Protein AF-A0A662ICC3-F1 (afdb_monomer)

Radius of gyration: 19.46 Å; Cα contacts (8 Å, |Δi|>4): 234; chains: 1; bounding box: 47×42×54 Å

Foldseek 3Di:
DDDDDDDDDDPDDDDDWQDKDKDKDKFFLAFDFFFQFDDDQPDDGTGPDDPDTWMWMKMWIDTPNAIAMEIETQHQFQDPVLLVLLLVCCCVPVVHHSVRYHYTYPRDRGGHDLVDDDHDPPDPSSVVSNVCNSVRND

pLDDT: mean 82.09, std 19.05, range [34.91, 98.38]

Sequence (138 aa):
MEKGNYEGSAFTGREAVAGLRAGVGVRVITPPVSVPLGGYAARVEPARGVHDDLHARAVVLEAGGERAALVSLELLYATRELVEEVRRVCEEEAGIPQDSVMVAAVHTHSGPSLVGFHSTPRHGYLEEYLRLLPGLVA

Nearest PDB structures (foldseek):
  4wgk-assembly2_B  TM=8.102E-01  e=1.968E-07  Homo sapiens
  4wgk-assembly1_A  TM=8.357E-01  e=6.558E-07  Homo sapiens
  2zxc-assembly1_A  TM=8.173E-01  e=6.156E-07  Pseudomonas aeruginosa
  2zws-assembly1_A  TM=7.670E-01  e=2.536E-07  Pseudomonas aeruginosa
  5j42-assembly1_A  TM=3.035E-01  e=1.654E-02  Mus musculus

Secondary structure (DSSP, 8-state):
--------------SS--PPEEEEEEEE-PPPTTPPBPS-TT--SPP---SS--EEEEEEEEETTEEEEEEEESSS---HHHHHHHHHHHHHHH---GGGEEEEE---TTSBPSS--TT----HHHHHHHHHHHHHH-

Structure (mmCIF, N/CA/C/O backbone):
data_AF-A0A662ICC3-F1
#
_entry.id   AF-A0A662ICC3-F1
#
loop_
_atom_site.group_PDB
_atom_site.id
_atom_site.type_symbol
_atom_site.label_atom_id
_atom_site.label_alt_id
_atom_site.label_comp_id
_atom_site.label_asym_id
_atom_site.label_entity_id
_atom_site.label_seq_id
_atom_site.pdbx_PDB_ins_code
_atom_site.Cartn_x
_atom_site.Cartn_y
_atom_site.Cartn_z
_atom_site.occupancy
_atom_site.B_iso_or_equiv
_atom_site.auth_seq_id
_atom_site.auth_comp_id
_atom_site.auth_asym_id
_atom_site.auth_atom_id
_atom_site.pdbx_PDB_model_num
ATOM 1 N N . MET A 1 1 ? 9.587 -32.164 31.908 1.00 46.00 1 MET A N 1
ATOM 2 C CA . MET A 1 1 ? 9.192 -31.355 30.737 1.00 46.00 1 MET A CA 1
ATOM 3 C C . MET A 1 1 ? 7.680 -31.249 30.764 1.00 46.00 1 MET A C 1
ATOM 5 O O . MET A 1 1 ? 6.999 -32.208 30.420 1.00 46.00 1 MET A O 1
ATOM 9 N N . GLU A 1 2 ? 7.178 -30.153 31.328 1.00 35.56 2 GLU A N 1
ATOM 10 C CA . GLU A 1 2 ? 5.746 -29.870 31.468 1.00 35.56 2 GLU A CA 1
ATOM 11 C C . GLU A 1 2 ? 5.109 -29.568 30.111 1.00 35.56 2 GLU A C 1
ATOM 13 O O . GLU A 1 2 ? 5.676 -28.857 29.284 1.00 35.56 2 GLU A O 1
ATOM 18 N N . LYS A 1 3 ? 3.918 -30.130 29.896 1.00 37.12 3 LYS A N 1
ATOM 19 C CA . LYS A 1 3 ? 3.043 -29.806 28.771 1.00 37.12 3 LYS A CA 1
ATOM 20 C C . LYS A 1 3 ? 2.252 -28.557 29.161 1.00 37.12 3 LYS A C 1
ATOM 22 O O . LYS A 1 3 ? 1.429 -28.628 30.067 1.00 37.12 3 LYS A O 1
ATOM 27 N N . GLY A 1 4 ? 2.533 -27.427 28.517 1.00 35.84 4 GLY A N 1
ATOM 28 C CA . GLY A 1 4 ? 1.785 -26.187 28.719 1.00 35.84 4 GLY A CA 1
ATOM 29 C C . GLY A 1 4 ? 0.358 -26.320 28.187 1.00 35.84 4 GLY A C 1
ATOM 30 O O . GLY A 1 4 ? 0.158 -26.640 27.015 1.00 35.84 4 GLY A O 1
ATOM 31 N N . ASN A 1 5 ? -0.621 -26.096 29.060 1.00 34.91 5 ASN A N 1
ATOM 32 C CA . ASN A 1 5 ? -2.034 -26.022 28.710 1.00 34.91 5 ASN A CA 1
ATOM 33 C C . ASN A 1 5 ? -2.300 -24.728 27.927 1.00 34.91 5 ASN A C 1
ATOM 35 O O . ASN A 1 5 ? -2.028 -23.637 28.422 1.00 34.91 5 ASN A O 1
ATOM 39 N N . TYR A 1 6 ? -2.852 -24.848 26.719 1.00 42.66 6 TYR A N 1
ATOM 40 C CA . TYR A 1 6 ? -3.505 -23.733 26.035 1.00 42.66 6 TYR A CA 1
ATOM 41 C C . TYR A 1 6 ? -4.911 -23.584 26.621 1.00 42.66 6 TYR A C 1
ATOM 43 O O . TYR A 1 6 ? -5.816 -24.342 26.271 1.00 42.66 6 TYR A O 1
ATOM 51 N N . GLU A 1 7 ? -5.097 -22.627 27.527 1.00 40.44 7 GLU A N 1
ATOM 52 C CA . GLU A 1 7 ? -6.433 -22.212 27.945 1.00 40.44 7 GLU A CA 1
ATOM 53 C C . GLU A 1 7 ? -7.030 -21.304 26.865 1.00 40.44 7 GLU A C 1
ATOM 55 O O . GLU A 1 7 ? -6.622 -20.159 26.672 1.00 40.44 7 GLU A O 1
ATOM 60 N N . GLY A 1 8 ? -7.985 -21.851 26.112 1.00 40.34 8 GLY A N 1
ATOM 61 C CA . GLY A 1 8 ? -8.830 -21.074 25.219 1.00 40.34 8 GLY A CA 1
ATOM 62 C C . GLY A 1 8 ? -9.728 -20.156 26.041 1.00 40.34 8 GLY A C 1
ATOM 63 O O . GLY A 1 8 ? -10.623 -20.625 26.740 1.00 40.34 8 GLY A O 1
ATOM 64 N N . SER A 1 9 ? -9.493 -18.848 25.948 1.00 46.06 9 SER A N 1
ATOM 65 C CA . SER A 1 9 ? -10.407 -17.843 26.485 1.00 46.06 9 SER A CA 1
ATOM 66 C C . SER A 1 9 ? -11.729 -17.914 25.719 1.00 46.06 9 SER A C 1
ATOM 68 O O . SER A 1 9 ? -11.791 -17.644 24.517 1.00 46.06 9 SER A O 1
ATOM 70 N N . ALA A 1 10 ? -12.780 -18.343 26.413 1.00 43.00 10 ALA A N 1
ATOM 71 C CA . ALA A 1 10 ? -14.138 -18.374 25.902 1.00 43.00 10 ALA A CA 1
ATOM 72 C C . ALA A 1 10 ? -14.640 -16.940 25.668 1.00 43.00 10 ALA A C 1
ATOM 74 O O . ALA A 1 10 ? -14.695 -16.134 26.597 1.00 43.00 10 ALA A O 1
ATOM 75 N N . PHE A 1 11 ? -15.059 -16.635 24.438 1.00 41.69 11 PHE A N 1
ATOM 76 C CA . PHE A 1 11 ? -15.813 -15.419 24.140 1.00 41.69 11 PHE A CA 1
ATOM 77 C C . PHE A 1 11 ? -17.205 -15.540 24.771 1.00 41.69 11 PHE A C 1
ATOM 79 O O . PHE A 1 11 ? -18.106 -16.178 24.228 1.00 41.69 11 PHE A O 1
ATOM 86 N N . THR A 1 12 ? -17.377 -14.954 25.954 1.00 46.56 12 THR A N 1
ATOM 87 C CA . THR A 1 12 ? -18.689 -14.743 26.564 1.00 46.56 12 THR A CA 1
ATOM 88 C C . THR A 1 12 ? -19.415 -13.651 25.780 1.00 46.56 12 THR A C 1
ATOM 90 O O . THR A 1 12 ? -18.924 -12.532 25.636 1.00 46.56 12 THR A O 1
ATOM 93 N N . GLY A 1 13 ? -20.568 -14.004 25.205 1.00 48.72 13 GLY A N 1
ATOM 94 C CA . GLY A 1 13 ? -21.375 -13.094 24.396 1.00 48.72 13 GLY A CA 1
ATOM 95 C C . GLY A 1 13 ? -21.713 -11.809 25.153 1.00 48.72 13 GLY A C 1
ATOM 96 O O . GLY A 1 13 ? -22.120 -11.856 26.315 1.00 48.72 13 GLY A O 1
ATOM 97 N N . ARG A 1 14 ? -21.546 -10.666 24.484 1.00 51.88 14 ARG A N 1
ATOM 98 C CA . ARG A 1 14 ? -21.965 -9.355 24.986 1.00 51.88 14 ARG A CA 1
ATOM 99 C C . ARG A 1 14 ? -23.010 -8.716 24.082 1.00 51.88 14 ARG A C 1
ATOM 101 O O . ARG A 1 14 ? -23.089 -9.017 22.897 1.00 51.88 14 ARG A O 1
ATOM 108 N N . GLU A 1 15 ? -23.804 -7.893 24.762 1.00 54.78 15 GLU A N 1
ATOM 109 C CA . GLU A 1 15 ? -24.997 -7.132 24.387 1.00 54.78 15 GLU A CA 1
ATOM 110 C C . GLU A 1 15 ? -25.050 -6.561 22.966 1.00 54.78 15 GLU A C 1
ATOM 112 O O . GLU A 1 15 ? -24.036 -6.401 22.293 1.00 54.78 15 GLU A O 1
ATOM 117 N N . ALA A 1 16 ? -26.285 -6.243 22.551 1.00 54.34 16 ALA A N 1
ATOM 118 C CA . ALA A 1 16 ? -26.682 -5.728 21.245 1.00 54.34 16 ALA A CA 1
ATOM 119 C C . ALA A 1 16 ? -25.584 -4.910 20.549 1.00 54.34 16 ALA A C 1
ATOM 121 O O . ALA A 1 16 ? -25.153 -3.865 21.033 1.00 54.34 16 ALA A O 1
ATOM 122 N N . VAL A 1 17 ? -25.172 -5.432 19.393 1.00 57.72 17 VAL A N 1
ATOM 123 C CA . VAL A 1 17 ? -24.129 -4.915 18.509 1.00 57.72 17 VAL A CA 1
ATOM 124 C C . VAL A 1 17 ? -24.280 -3.402 18.363 1.00 57.72 17 VAL A C 1
ATOM 126 O O . VAL A 1 17 ? -25.220 -2.927 17.723 1.00 57.72 17 VAL A O 1
ATOM 129 N N . ALA A 1 18 ? -23.335 -2.639 18.918 1.00 66.06 18 ALA A N 1
ATOM 130 C CA . ALA A 1 18 ? -23.038 -1.318 18.386 1.00 66.06 18 ALA A CA 1
ATOM 131 C C . ALA A 1 18 ? -22.790 -1.523 16.886 1.00 66.06 18 ALA A C 1
ATOM 133 O O . ALA A 1 18 ? -21.843 -2.219 16.522 1.00 66.06 18 ALA A O 1
ATOM 134 N N . GLY A 1 19 ? -23.719 -1.052 16.048 1.00 86.44 19 GLY A N 1
ATOM 135 C CA . GLY A 1 19 ? -23.803 -1.448 14.642 1.00 86.44 19 GLY A CA 1
ATOM 136 C C . GLY A 1 19 ? -22.450 -1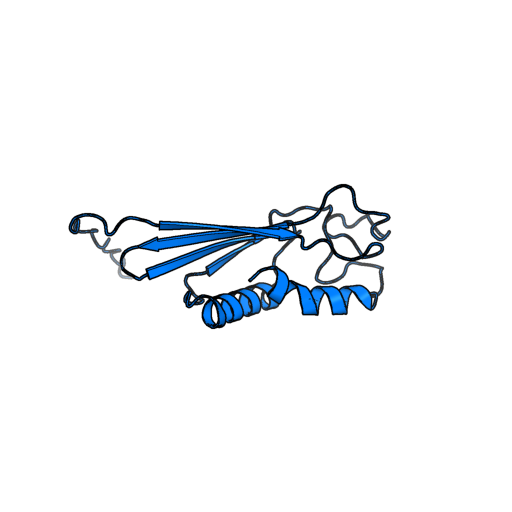.356 13.941 1.00 86.44 19 GLY A C 1
ATOM 137 O O . GLY A 1 19 ? -21.784 -0.328 14.031 1.00 86.44 19 GLY A O 1
ATOM 138 N N . LEU A 1 20 ? -22.050 -2.429 13.253 1.00 93.75 20 LEU A N 1
ATOM 139 C CA . LEU A 1 20 ? -20.830 -2.433 12.454 1.00 93.75 20 LEU A CA 1
ATOM 140 C C . LEU A 1 20 ? -20.996 -1.447 11.297 1.00 93.75 20 LEU A C 1
ATOM 142 O O . LEU A 1 20 ? -21.891 -1.601 10.462 1.00 93.75 20 LEU A O 1
ATOM 146 N N . ARG A 1 21 ? -20.126 -0.444 11.239 1.00 95.31 21 ARG A N 1
ATOM 147 C CA . ARG A 1 21 ? -20.045 0.501 10.125 1.00 95.31 21 ARG A CA 1
ATOM 148 C C . ARG A 1 21 ? -18.864 0.124 9.247 1.00 95.31 21 ARG A C 1
ATOM 150 O O . ARG A 1 21 ? -17.834 -0.322 9.747 1.00 95.31 21 ARG A O 1
ATOM 157 N N . ALA A 1 22 ? -19.021 0.320 7.943 1.00 96.06 22 ALA A N 1
ATOM 158 C CA . ALA A 1 22 ? -17.964 0.092 6.971 1.00 96.06 22 ALA A CA 1
ATOM 159 C C . ALA A 1 22 ? -17.797 1.318 6.067 1.00 96.06 22 ALA A C 1
ATOM 161 O O . ALA A 1 22 ? -18.784 1.882 5.592 1.00 96.06 22 ALA A O 1
ATOM 162 N N . GLY A 1 23 ? -16.550 1.714 5.833 1.00 95.88 23 GLY A N 1
ATOM 163 C CA . GLY A 1 23 ? -16.150 2.688 4.823 1.00 95.88 23 GLY A CA 1
ATOM 164 C C . GLY A 1 23 ? -15.308 2.009 3.751 1.00 95.88 23 GLY A C 1
ATOM 165 O O . GLY A 1 23 ? -14.549 1.090 4.054 1.00 95.88 23 GLY A O 1
ATOM 166 N N . VAL A 1 24 ? -15.440 2.452 2.501 1.00 96.88 24 VAL A N 1
ATOM 167 C CA . VAL A 1 24 ? -14.639 1.953 1.377 1.00 96.88 24 VAL A CA 1
ATOM 168 C C . VAL A 1 24 ? -13.975 3.114 0.651 1.00 96.88 24 VAL A C 1
ATOM 170 O O . VAL A 1 24 ? -14.598 4.153 0.439 1.00 96.88 24 VAL A O 1
ATOM 173 N N . GLY A 1 25 ? -12.716 2.928 0.268 1.00 95.06 25 GLY A N 1
ATOM 174 C CA . GLY A 1 25 ? -11.929 3.907 -0.474 1.00 95.06 25 GLY A CA 1
ATOM 175 C C . GLY A 1 25 ? -11.152 3.235 -1.597 1.00 95.06 25 GLY A C 1
ATOM 176 O O . GLY A 1 25 ? -10.691 2.103 -1.452 1.00 95.06 25 GLY A O 1
ATOM 177 N N . VAL A 1 26 ? -11.024 3.925 -2.728 1.00 96.50 26 VAL A N 1
ATOM 178 C CA . VAL A 1 26 ? -10.244 3.471 -3.883 1.00 96.50 26 VAL A CA 1
ATOM 179 C C . VAL A 1 26 ? -9.455 4.654 -4.424 1.00 96.50 26 VAL A C 1
ATOM 181 O O . VAL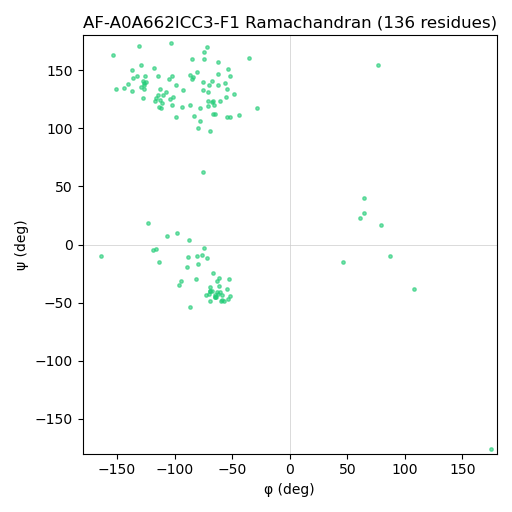 A 1 26 ? -10.021 5.728 -4.628 1.00 96.50 26 VAL A O 1
ATOM 184 N N . ARG A 1 27 ? -8.160 4.457 -4.674 1.00 95.88 27 ARG A N 1
ATOM 185 C CA . ARG A 1 27 ? -7.274 5.487 -5.220 1.00 95.88 27 ARG A CA 1
ATOM 186 C C . ARG A 1 27 ? -6.316 4.897 -6.242 1.00 95.88 27 ARG A C 1
ATOM 188 O O . ARG A 1 27 ? -5.778 3.815 -6.029 1.00 95.88 27 ARG A O 1
ATOM 195 N N . VAL A 1 28 ? -6.111 5.611 -7.346 1.00 95.69 28 VAL A N 1
ATOM 196 C CA . VAL A 1 28 ? -5.132 5.235 -8.372 1.00 95.69 28 VAL A CA 1
ATOM 197 C C . VAL A 1 28 ? -3.718 5.442 -7.825 1.00 95.69 28 VAL A C 1
ATOM 199 O O . VAL A 1 28 ? -3.402 6.501 -7.283 1.00 95.69 28 VAL A O 1
ATOM 202 N N . ILE A 1 29 ? -2.878 4.423 -7.986 1.00 95.12 29 ILE A N 1
ATOM 203 C CA . ILE A 1 29 ? -1.461 4.384 -7.603 1.00 95.12 29 ILE A CA 1
ATOM 204 C C . ILE A 1 29 ? -0.558 4.058 -8.802 1.00 95.12 29 ILE A C 1
ATOM 206 O O . ILE A 1 29 ? 0.577 3.618 -8.617 1.00 95.12 29 ILE A O 1
ATOM 210 N N . THR A 1 30 ? -1.046 4.230 -10.033 1.00 92.69 30 THR A N 1
ATOM 211 C CA . THR A 1 30 ? -0.266 4.015 -11.258 1.00 92.69 30 THR A CA 1
ATOM 212 C C . THR A 1 30 ? 0.942 4.963 -11.301 1.00 92.69 30 THR A C 1
ATOM 214 O O . THR A 1 30 ? 0.762 6.180 -11.222 1.00 92.69 30 THR A O 1
ATOM 217 N N . PRO A 1 31 ? 2.181 4.453 -11.425 1.00 86.06 31 PRO A N 1
ATOM 218 C CA . PRO A 1 31 ? 3.361 5.296 -11.601 1.00 86.06 31 PRO A CA 1
ATOM 219 C C . PRO A 1 31 ? 3.439 5.868 -13.030 1.00 86.06 31 PRO A C 1
ATOM 221 O O . PRO A 1 31 ? 2.799 5.344 -13.945 1.00 86.06 31 PRO A O 1
ATOM 224 N N . PRO A 1 32 ? 4.294 6.878 -13.275 1.00 78.38 32 PRO A N 1
ATOM 225 C CA . PRO A 1 32 ? 4.669 7.268 -14.632 1.00 78.38 32 PRO A CA 1
ATOM 226 C C . PRO A 1 32 ? 5.202 6.085 -15.462 1.00 78.38 32 PRO A C 1
ATOM 228 O O . PRO A 1 32 ? 5.801 5.143 -14.937 1.00 78.38 32 PRO A O 1
ATOM 231 N N . VAL A 1 33 ? 5.018 6.146 -16.785 1.00 78.69 33 VAL A N 1
ATOM 232 C CA . VAL A 1 33 ? 5.541 5.143 -17.733 1.00 78.69 33 VAL A CA 1
ATOM 233 C C . VAL A 1 33 ? 7.077 5.110 -17.692 1.00 78.69 33 VAL A C 1
ATOM 235 O O . VAL A 1 33 ? 7.722 6.098 -17.350 1.00 78.69 33 VAL A O 1
ATOM 238 N N . SER A 1 34 ? 7.673 3.986 -18.101 1.00 80.69 34 SER A N 1
ATOM 239 C CA . SER A 1 34 ? 9.123 3.721 -18.099 1.00 80.69 34 SER A CA 1
ATOM 240 C C . SER A 1 34 ? 9.727 3.321 -16.747 1.00 80.69 34 SER A C 1
ATOM 242 O O . SER A 1 34 ? 10.948 3.324 -16.592 1.00 80.69 34 SER A O 1
ATOM 244 N N . VAL A 1 35 ? 8.906 2.906 -15.777 1.00 83.69 35 VAL A N 1
ATOM 245 C CA . VAL A 1 35 ? 9.393 2.264 -14.543 1.00 83.69 35 VAL A CA 1
ATOM 246 C C . VAL A 1 35 ? 9.704 0.774 -14.753 1.00 83.69 35 VAL A C 1
ATOM 248 O O . VAL A 1 35 ? 9.033 0.111 -15.552 1.00 83.69 35 VAL A O 1
ATOM 251 N N . PRO A 1 36 ? 10.685 0.198 -14.032 1.00 85.56 36 PRO A N 1
ATOM 252 C CA . PRO A 1 36 ? 10.893 -1.246 -14.017 1.00 85.56 36 PRO A CA 1
ATOM 253 C C . PRO A 1 36 ? 9.668 -1.965 -13.446 1.00 85.56 36 PRO A C 1
ATOM 255 O O . PRO A 1 36 ? 9.134 -1.553 -12.417 1.00 85.56 36 PRO A O 1
ATOM 258 N N . LEU A 1 37 ? 9.256 -3.068 -14.067 1.00 88.88 37 LEU A N 1
ATOM 259 C CA . LEU A 1 37 ? 8.144 -3.892 -13.589 1.00 88.88 37 LEU A CA 1
ATOM 260 C C . LEU A 1 37 ? 8.657 -5.108 -12.803 1.00 88.88 37 LEU A C 1
ATOM 262 O O . LEU A 1 37 ? 9.580 -5.794 -13.246 1.00 88.88 37 LEU A O 1
ATOM 266 N N . GLY A 1 38 ? 8.034 -5.438 -11.673 1.00 87.75 38 GLY A N 1
ATOM 267 C CA . GLY A 1 38 ? 8.475 -6.529 -10.792 1.00 87.75 38 GLY A CA 1
ATOM 268 C C . GLY A 1 38 ? 7.970 -7.928 -11.182 1.00 87.75 38 GLY A C 1
ATOM 269 O O . GLY A 1 38 ? 6.959 -8.070 -11.861 1.00 87.75 38 GLY A O 1
ATOM 270 N N . GLY A 1 39 ? 8.653 -8.975 -10.708 1.00 90.12 39 GLY A N 1
ATOM 271 C CA . GLY A 1 39 ? 8.109 -10.341 -10.620 1.00 90.12 39 GLY A CA 1
ATOM 272 C C . GLY A 1 39 ? 8.675 -11.341 -11.631 1.00 90.12 39 GLY A C 1
ATOM 273 O O . GLY A 1 39 ? 8.953 -12.482 -11.271 1.00 90.12 39 GLY A O 1
ATOM 274 N N . TYR A 1 40 ? 8.921 -10.932 -12.877 1.00 90.19 40 TYR A N 1
ATOM 275 C CA . TYR A 1 40 ? 9.554 -11.798 -13.882 1.00 90.19 40 TYR A CA 1
ATOM 276 C C . TYR A 1 40 ? 11.047 -11.503 -14.020 1.00 90.19 40 TYR A C 1
ATOM 278 O O . TYR A 1 40 ? 11.424 -10.483 -14.586 1.00 90.19 40 TYR A O 1
ATOM 286 N N . ALA A 1 41 ? 11.898 -12.425 -13.558 1.00 83.50 41 ALA A N 1
ATOM 287 C CA . ALA A 1 41 ? 13.356 -12.256 -13.569 1.00 83.50 41 ALA A CA 1
ATOM 288 C C . ALA A 1 41 ? 13.962 -12.102 -14.978 1.00 83.50 41 ALA A C 1
ATOM 290 O O . ALA A 1 41 ? 14.986 -11.447 -15.132 1.00 83.50 41 ALA A O 1
ATOM 291 N N . ALA A 1 42 ? 13.327 -12.685 -16.000 1.00 86.88 42 ALA A N 1
ATOM 292 C CA . ALA A 1 42 ? 13.781 -12.594 -17.388 1.00 86.88 42 ALA A CA 1
ATOM 293 C C . ALA A 1 42 ? 13.389 -11.276 -18.084 1.00 86.88 42 ALA A C 1
ATOM 295 O O . ALA A 1 42 ? 13.850 -11.024 -19.194 1.00 86.88 42 ALA A O 1
ATOM 296 N N . ARG A 1 43 ? 12.528 -10.449 -17.472 1.00 87.25 43 ARG A N 1
ATOM 297 C CA . ARG A 1 43 ? 12.113 -9.162 -18.041 1.00 87.25 43 ARG A CA 1
ATOM 298 C C . ARG A 1 43 ? 13.116 -8.087 -17.640 1.00 87.25 43 ARG A C 1
ATOM 300 O O . ARG A 1 43 ? 13.287 -7.813 -16.454 1.00 87.25 43 ARG A O 1
ATOM 307 N N . VAL A 1 44 ? 13.737 -7.471 -18.638 1.00 82.50 44 VAL A N 1
ATOM 308 C CA . VAL A 1 44 ? 14.778 -6.446 -18.453 1.00 82.50 44 VAL A CA 1
ATOM 309 C C . VAL A 1 44 ? 14.332 -5.070 -18.941 1.00 82.50 44 VAL A C 1
ATOM 311 O O . VAL A 1 44 ? 14.933 -4.058 -18.595 1.00 82.50 44 VAL A O 1
ATOM 314 N N . GLU A 1 45 ? 13.261 -5.014 -19.727 1.00 85.06 45 GLU A N 1
ATOM 315 C CA . GLU A 1 45 ? 12.694 -3.784 -20.255 1.00 85.06 45 GLU A CA 1
ATOM 316 C C . GLU A 1 45 ? 11.749 -3.113 -19.243 1.00 85.06 45 GLU A C 1
ATOM 318 O O . GLU A 1 45 ? 10.996 -3.797 -18.536 1.00 85.06 45 GLU A O 1
ATOM 323 N N . PRO A 1 46 ? 11.725 -1.769 -19.194 1.00 85.81 46 PRO A N 1
ATOM 324 C CA . PRO A 1 46 ? 10.756 -1.037 -18.392 1.00 85.81 46 PRO A CA 1
ATOM 325 C C . PRO A 1 46 ? 9.345 -1.101 -18.999 1.00 85.81 46 PRO A C 1
ATOM 327 O O . PRO A 1 46 ? 9.138 -1.526 -20.141 1.00 85.81 46 PRO A O 1
ATOM 330 N N . ALA A 1 47 ? 8.359 -0.633 -18.232 1.00 88.25 47 ALA A N 1
ATOM 331 C CA . ALA A 1 47 ? 6.987 -0.472 -18.695 1.00 88.25 47 ALA A CA 1
ATOM 332 C C . ALA A 1 47 ? 6.928 0.413 -19.952 1.00 88.25 47 ALA A C 1
ATOM 334 O O . ALA A 1 47 ? 7.413 1.543 -19.944 1.00 88.25 47 ALA A O 1
ATOM 335 N N . ARG A 1 48 ? 6.291 -0.084 -21.020 1.00 91.06 48 ARG A N 1
ATOM 336 C CA . ARG A 1 48 ? 6.097 0.655 -22.285 1.00 91.06 48 ARG A CA 1
ATOM 337 C C . ARG A 1 48 ? 4.826 1.506 -22.306 1.00 91.06 48 ARG A C 1
ATOM 339 O O . ARG A 1 48 ? 4.632 2.294 -23.223 1.00 91.06 48 ARG A O 1
ATOM 346 N N . GLY A 1 49 ? 3.957 1.323 -21.319 1.00 91.69 49 GLY A N 1
ATOM 347 C CA . GLY A 1 49 ? 2.674 1.999 -21.204 1.00 91.69 49 GLY A CA 1
ATOM 348 C C . GLY A 1 49 ? 1.874 1.454 -20.026 1.00 91.69 49 GLY A C 1
ATOM 349 O O . GLY A 1 49 ? 2.361 0.599 -19.284 1.00 91.69 49 GLY A O 1
ATOM 350 N N . VAL A 1 50 ? 0.647 1.950 -19.892 1.00 94.56 50 VAL A N 1
ATOM 351 C CA . VAL A 1 50 ? -0.344 1.518 -18.901 1.00 94.56 50 VAL A CA 1
ATOM 352 C C . VAL A 1 50 ? -1.483 0.837 -19.657 1.00 94.56 50 VAL A C 1
ATOM 354 O O . VAL A 1 50 ? -2.018 1.428 -20.593 1.00 94.56 50 VAL A O 1
ATOM 357 N N . HIS A 1 51 ? -1.805 -0.409 -19.297 1.00 94.62 51 HIS A N 1
ATOM 358 C CA . HIS A 1 51 ? -2.985 -1.102 -19.830 1.00 94.62 51 HIS A CA 1
ATOM 359 C C . HIS A 1 51 ? -4.223 -0.765 -18.991 1.00 94.62 51 HIS A C 1
ATOM 361 O O . HIS A 1 51 ? -5.197 -0.253 -19.530 1.00 94.62 51 HIS A O 1
ATOM 367 N N . ASP A 1 52 ? -4.128 -0.976 -17.675 1.00 95.00 52 ASP A N 1
ATOM 368 C CA . ASP A 1 52 ? -5.118 -0.580 -16.671 1.00 95.00 52 ASP A CA 1
ATOM 369 C C . ASP A 1 52 ? -4.426 0.195 -15.548 1.00 95.00 52 ASP A C 1
ATOM 371 O O . ASP A 1 52 ? -3.237 -0.021 -15.280 1.00 95.00 52 ASP A O 1
ATOM 375 N N . ASP A 1 53 ? -5.179 1.058 -14.867 1.00 96.88 53 ASP A N 1
ATOM 376 C CA . ASP A 1 53 ? -4.696 1.713 -13.657 1.00 96.88 53 ASP A CA 1
ATOM 377 C C . ASP A 1 53 ? -4.504 0.717 -12.508 1.00 96.88 53 ASP A C 1
ATOM 379 O O . ASP A 1 53 ? -5.326 -0.173 -12.282 1.00 96.88 53 ASP A O 1
ATOM 383 N N . LEU A 1 54 ? -3.432 0.919 -11.743 1.00 96.75 54 LEU A N 1
ATOM 384 C CA . LEU A 1 54 ? -3.201 0.241 -10.473 1.00 96.75 54 LEU A CA 1
ATOM 385 C C . LEU A 1 54 ? -3.912 1.004 -9.361 1.00 96.75 54 LEU A C 1
ATOM 387 O O . LEU A 1 54 ? -3.886 2.233 -9.335 1.00 96.75 54 LEU A O 1
ATOM 391 N N . HIS A 1 55 ? -4.477 0.287 -8.398 1.00 97.75 55 HIS A N 1
ATOM 392 C CA . HIS A 1 55 ? -5.239 0.866 -7.301 1.00 97.75 55 HIS A CA 1
ATOM 393 C C . HIS A 1 55 ? -4.731 0.434 -5.925 1.00 97.75 55 HIS A C 1
ATOM 395 O O . HIS A 1 55 ? -4.344 -0.716 -5.700 1.00 97.75 55 HIS A O 1
ATOM 401 N N . ALA A 1 56 ? -4.824 1.363 -4.979 1.00 97.38 56 ALA A N 1
ATOM 402 C CA . ALA A 1 56 ? -4.957 1.070 -3.565 1.00 97.38 56 ALA A CA 1
ATOM 403 C C . ALA A 1 56 ? -6.450 1.041 -3.217 1.00 97.38 56 ALA A C 1
ATOM 405 O O . ALA A 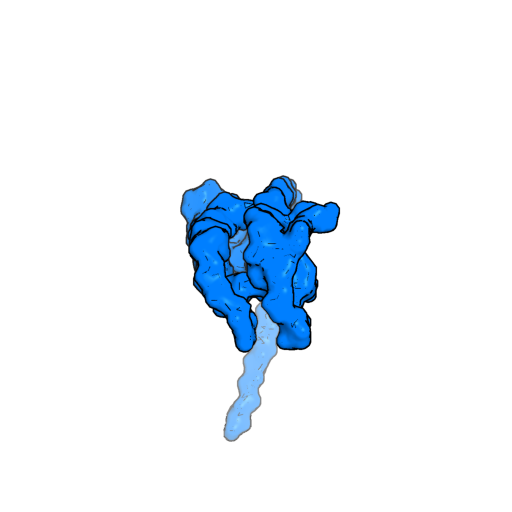1 56 ? -7.212 1.924 -3.622 1.00 97.38 56 ALA A O 1
ATOM 406 N N . ARG A 1 57 ? -6.881 0.012 -2.491 1.00 97.94 57 ARG A N 1
ATOM 407 C CA . ARG A 1 57 ? -8.261 -0.141 -2.019 1.00 97.94 57 ARG A CA 1
ATOM 408 C C . ARG A 1 57 ? -8.254 -0.355 -0.522 1.00 97.94 57 ARG A C 1
ATOM 410 O O . ARG A 1 57 ? -7.494 -1.187 -0.041 1.00 97.94 57 ARG A O 1
ATOM 417 N N . ALA A 1 58 ? -9.119 0.345 0.192 1.00 97.44 58 ALA A N 1
ATOM 418 C CA . ALA A 1 58 ? -9.245 0.214 1.632 1.00 97.44 58 ALA A CA 1
ATOM 419 C C . ALA A 1 58 ? -10.686 -0.110 2.021 1.00 97.44 58 ALA A C 1
ATOM 421 O O . ALA A 1 58 ? -11.633 0.457 1.469 1.00 97.44 58 ALA A O 1
ATOM 422 N N . VAL A 1 59 ? -10.837 -0.999 2.999 1.00 97.81 59 VAL A N 1
ATOM 423 C CA . VAL A 1 59 ? -12.069 -1.168 3.769 1.00 97.81 59 VAL A CA 1
ATOM 424 C C . VAL A 1 59 ? -11.749 -0.838 5.218 1.00 97.81 59 VAL A C 1
ATOM 426 O O . VAL A 1 59 ? -10.855 -1.447 5.802 1.00 97.81 59 VAL A O 1
ATOM 429 N N . VAL A 1 60 ? -12.482 0.112 5.791 1.00 97.50 60 VAL A N 1
ATOM 430 C CA . VAL A 1 60 ? -12.400 0.471 7.210 1.00 97.50 60 VAL A CA 1
ATOM 431 C C . VAL A 1 60 ? -13.645 -0.042 7.906 1.00 97.50 60 VAL A C 1
ATOM 433 O O . VAL A 1 60 ? -14.754 0.188 7.431 1.00 97.50 60 VAL A O 1
ATOM 436 N N . LEU A 1 61 ? -13.463 -0.728 9.025 1.00 97.25 61 LEU A N 1
ATOM 437 C CA . LEU A 1 61 ? -14.531 -1.245 9.869 1.00 97.25 61 LEU A CA 1
ATOM 438 C C . LEU A 1 61 ? -14.519 -0.494 11.199 1.00 97.25 61 LEU A C 1
ATOM 440 O O . LEU A 1 61 ? -13.456 -0.329 11.791 1.00 97.25 61 LEU A O 1
ATOM 444 N N . GLU A 1 62 ? -15.687 -0.058 11.666 1.00 95.88 62 GLU A N 1
ATOM 445 C CA . GLU A 1 62 ? -15.863 0.603 12.963 1.00 95.88 62 GLU A CA 1
ATOM 446 C C . GLU A 1 62 ? -16.972 -0.093 13.758 1.00 95.88 62 GLU A C 1
ATOM 448 O O . GLU A 1 62 ? -18.093 -0.248 13.265 1.00 95.88 62 GLU A O 1
ATOM 453 N N . ALA A 1 63 ? -16.672 -0.502 14.991 1.00 94.94 63 ALA A N 1
ATOM 454 C CA . ALA A 1 63 ? -17.649 -1.063 15.921 1.00 94.94 63 ALA A CA 1
ATOM 455 C C . ALA A 1 63 ? -17.241 -0.760 17.365 1.00 94.94 63 ALA A C 1
ATOM 457 O O . ALA A 1 63 ? -16.088 -0.931 17.742 1.00 94.94 63 ALA A O 1
ATOM 458 N N . GLY A 1 64 ? -18.190 -0.309 18.190 1.00 91.50 64 GLY A N 1
ATOM 459 C CA . GLY A 1 64 ? -17.926 -0.048 19.612 1.00 91.50 64 GLY A CA 1
ATOM 460 C C . GLY A 1 64 ? -16.854 1.019 19.886 1.00 91.50 64 GLY A C 1
ATOM 461 O O . GLY A 1 64 ? -16.269 1.006 20.961 1.00 91.50 64 GLY A O 1
ATOM 462 N N . GLY A 1 65 ? -16.593 1.921 18.932 1.00 89.56 65 GLY A N 1
ATOM 463 C CA . GLY A 1 65 ? -15.531 2.933 19.019 1.00 89.56 65 GLY A CA 1
ATOM 464 C C . GLY A 1 65 ? -14.159 2.465 18.522 1.00 89.56 65 GLY A C 1
ATOM 465 O O . GLY A 1 65 ? -13.283 3.300 18.326 1.00 89.56 65 GLY A O 1
ATOM 466 N N . GLU A 1 66 ? -13.993 1.169 18.253 1.00 94.50 66 GLU A N 1
ATOM 467 C CA . GLU A 1 66 ? -12.772 0.595 17.685 1.00 94.50 66 GLU A CA 1
ATOM 468 C C . GLU A 1 66 ? -12.794 0.672 16.158 1.00 94.50 66 GLU A C 1
ATOM 470 O O . GLU A 1 66 ? -13.853 0.519 15.537 1.00 94.50 66 GLU A O 1
ATOM 475 N N . ARG A 1 67 ? -11.619 0.871 15.548 1.00 96.75 67 ARG A N 1
ATOM 476 C CA . ARG A 1 67 ? -11.439 0.932 14.092 1.00 96.75 67 ARG A CA 1
ATOM 477 C C . ARG A 1 67 ? -10.350 -0.018 13.623 1.00 96.75 67 ARG A C 1
ATOM 479 O O . ARG A 1 67 ? -9.291 -0.099 14.234 1.00 96.75 67 ARG A O 1
ATOM 486 N N . ALA A 1 68 ? -10.584 -0.664 12.487 1.00 98.00 68 ALA A N 1
ATOM 487 C CA . ALA A 1 68 ? -9.584 -1.463 11.789 1.00 98.00 68 ALA A CA 1
ATOM 488 C C . ALA A 1 68 ? -9.641 -1.208 10.281 1.00 98.00 68 ALA A C 1
ATOM 490 O O . ALA A 1 68 ? -10.711 -0.923 9.741 1.00 98.00 68 ALA A O 1
ATOM 491 N N . ALA A 1 69 ? -8.505 -1.341 9.598 1.00 98.06 69 ALA A N 1
ATOM 492 C CA . ALA A 1 69 ? -8.410 -1.164 8.153 1.00 98.06 69 ALA A CA 1
ATOM 493 C C . ALA A 1 69 ? -7.763 -2.373 7.470 1.00 98.06 69 ALA A C 1
ATOM 495 O O . ALA A 1 69 ? -6.742 -2.896 7.921 1.00 98.06 69 ALA A O 1
ATOM 496 N N . LEU A 1 70 ? -8.334 -2.773 6.335 1.00 98.19 70 LEU A N 1
ATOM 497 C CA . LEU A 1 70 ? -7.704 -3.666 5.370 1.00 98.19 70 LEU A CA 1
ATOM 498 C C . LEU A 1 70 ? -7.395 -2.878 4.101 1.00 98.19 70 LEU A C 1
ATOM 500 O O . LEU A 1 70 ? -8.309 -2.413 3.422 1.00 98.19 70 LEU A O 1
ATOM 504 N N . VAL A 1 71 ? -6.113 -2.776 3.772 1.00 98.12 71 VAL A N 1
ATOM 505 C CA . VAL A 1 71 ? -5.595 -2.080 2.597 1.00 98.12 71 VAL A CA 1
ATOM 506 C C . VAL A 1 71 ? -5.031 -3.104 1.614 1.00 98.12 71 VAL A C 1
ATOM 508 O O . VAL A 1 71 ? -4.130 -3.873 1.943 1.00 98.12 71 VAL A O 1
ATOM 511 N N . SER A 1 72 ? -5.560 -3.116 0.395 1.00 98.12 72 SER A N 1
ATOM 512 C CA . SER A 1 72 ? -5.113 -3.952 -0.716 1.00 98.12 72 SER A CA 1
ATOM 513 C C . SER A 1 72 ? -4.442 -3.096 -1.785 1.00 98.12 72 SER A C 1
ATOM 515 O O . SER A 1 72 ? -5.007 -2.100 -2.236 1.00 98.12 72 SER A O 1
ATOM 517 N N . LEU A 1 73 ? -3.242 -3.494 -2.198 1.00 98.06 73 LEU A N 1
ATOM 518 C CA . LEU A 1 73 ? -2.415 -2.799 -3.176 1.00 98.06 73 LEU A CA 1
ATOM 519 C C . LEU A 1 73 ? -2.260 -3.647 -4.435 1.00 98.06 73 LEU A C 1
ATOM 521 O O . LEU A 1 73 ? -1.827 -4.802 -4.367 1.00 98.06 73 LEU A O 1
ATOM 525 N N . GLU A 1 74 ? -2.528 -3.065 -5.602 1.00 97.19 74 GLU A N 1
ATOM 526 C CA . GLU A 1 74 ? -2.223 -3.678 -6.900 1.00 97.19 74 GLU A CA 1
ATOM 527 C C . GLU A 1 74 ? -0.723 -3.596 -7.223 1.00 97.19 74 GLU A C 1
ATOM 529 O O . GLU A 1 74 ? -0.288 -2.971 -8.185 1.00 97.19 74 GLU A O 1
ATOM 534 N N . LEU A 1 75 ? 0.083 -4.243 -6.379 1.00 95.81 75 LEU A N 1
ATOM 535 C CA . LEU A 1 75 ? 1.541 -4.302 -6.446 1.00 95.81 75 LEU A CA 1
ATOM 536 C C . LEU A 1 75 ? 2.030 -5.752 -6.322 1.00 95.81 75 LEU A C 1
ATOM 538 O O . LEU A 1 75 ? 1.264 -6.666 -6.002 1.00 95.81 75 LEU A O 1
ATOM 542 N N . LEU A 1 76 ? 3.326 -5.966 -6.560 1.00 95.19 76 LEU A N 1
ATOM 543 C CA . LEU A 1 76 ? 3.954 -7.278 -6.394 1.00 95.19 76 LEU A CA 1
ATOM 544 C C . LEU A 1 76 ? 4.116 -7.656 -4.914 1.00 95.19 76 LEU A C 1
ATOM 546 O O . LEU A 1 76 ? 3.870 -8.787 -4.516 1.00 95.19 76 LEU A O 1
ATOM 550 N N . TYR A 1 77 ? 4.550 -6.721 -4.084 1.00 92.88 77 TYR A N 1
ATOM 551 C CA . TYR A 1 77 ? 4.718 -6.905 -2.645 1.00 92.88 77 TYR A CA 1
ATOM 552 C C . TYR A 1 77 ? 4.571 -5.546 -1.959 1.00 92.88 77 TYR A C 1
ATOM 554 O O . TYR A 1 77 ? 4.678 -4.507 -2.611 1.00 92.88 77 TYR A O 1
ATOM 562 N N . ALA A 1 78 ? 4.356 -5.552 -0.646 1.00 92.06 78 ALA A N 1
ATOM 563 C CA . ALA A 1 78 ? 4.480 -4.365 0.192 1.00 92.06 78 ALA A CA 1
ATOM 564 C C . ALA A 1 78 ? 5.800 -4.466 0.969 1.00 92.06 78 ALA A C 1
ATOM 566 O O . ALA A 1 78 ? 6.054 -5.488 1.609 1.00 92.06 78 ALA A O 1
ATOM 567 N N . THR A 1 79 ? 6.670 -3.457 0.868 1.00 92.19 79 THR A N 1
ATOM 568 C CA . THR A 1 79 ? 7.900 -3.432 1.674 1.00 92.19 79 THR A CA 1
ATOM 569 C C . THR A 1 79 ? 7.569 -3.087 3.120 1.00 92.19 79 THR A C 1
ATOM 571 O O . THR A 1 79 ? 6.520 -2.505 3.396 1.00 92.19 79 THR A O 1
ATOM 574 N N . ARG A 1 80 ? 8.472 -3.420 4.046 1.00 93.31 80 ARG A N 1
ATOM 575 C CA . ARG A 1 80 ? 8.323 -3.060 5.460 1.00 93.31 80 ARG A CA 1
ATOM 576 C C . ARG A 1 80 ? 8.091 -1.558 5.627 1.00 93.31 80 ARG A C 1
ATOM 578 O O . ARG A 1 80 ? 7.155 -1.168 6.309 1.00 93.31 80 ARG A O 1
ATOM 585 N N . GLU A 1 81 ? 8.900 -0.751 4.953 1.00 91.38 81 GLU A N 1
ATOM 586 C CA . GLU A 1 81 ? 8.882 0.708 5.048 1.00 91.38 81 GLU A CA 1
ATOM 587 C C . GLU A 1 81 ? 7.548 1.275 4.549 1.00 91.38 81 GLU A C 1
ATOM 589 O O . GLU A 1 81 ? 6.981 2.162 5.177 1.00 91.38 81 GLU A O 1
ATOM 594 N N . LEU A 1 82 ? 7.005 0.724 3.454 1.00 91.50 82 LEU A N 1
ATOM 595 C CA . LEU A 1 82 ? 5.690 1.118 2.952 1.00 91.50 82 LEU A CA 1
ATOM 596 C C . LEU A 1 82 ? 4.582 0.759 3.949 1.00 91.50 82 LEU A C 1
ATOM 598 O O . LEU A 1 82 ? 3.683 1.561 4.172 1.00 91.50 82 LEU A O 1
ATOM 602 N N . VAL A 1 83 ? 4.630 -0.437 4.545 1.00 95.69 83 VAL A N 1
ATOM 603 C CA . VAL A 1 83 ? 3.626 -0.870 5.531 1.00 95.69 83 VAL A CA 1
ATOM 604 C C . VAL A 1 83 ? 3.672 -0.001 6.787 1.00 95.69 83 VAL A C 1
ATOM 606 O O . VAL A 1 83 ? 2.623 0.417 7.270 1.00 95.69 83 VAL A O 1
ATOM 609 N N . GLU A 1 84 ? 4.868 0.270 7.308 1.00 96.25 84 GLU A N 1
ATOM 610 C CA . GLU A 1 84 ? 5.077 1.116 8.487 1.00 96.25 84 GLU A CA 1
ATOM 611 C C . GLU A 1 84 ? 4.585 2.548 8.233 1.00 96.25 84 GLU A C 1
ATOM 613 O O . GLU A 1 84 ? 3.867 3.105 9.060 1.00 96.25 84 GLU A O 1
ATOM 618 N N . GLU A 1 85 ? 4.865 3.111 7.057 1.00 94.69 85 GLU A N 1
ATOM 619 C CA . GLU A 1 85 ? 4.418 4.462 6.716 1.00 94.69 85 GLU A CA 1
ATOM 620 C C . GLU A 1 85 ? 2.901 4.550 6.500 1.00 94.69 85 GLU A C 1
ATOM 622 O O . GLU A 1 85 ? 2.262 5.469 7.006 1.00 94.69 85 GLU A O 1
ATOM 627 N N . VAL A 1 86 ? 2.287 3.579 5.812 1.00 94.81 86 VAL A N 1
ATOM 628 C CA . VAL A 1 86 ? 0.820 3.532 5.654 1.00 94.81 86 VAL A CA 1
ATOM 629 C C . VAL A 1 86 ? 0.135 3.458 7.017 1.00 94.81 86 VAL A C 1
ATOM 631 O O . VAL A 1 86 ? -0.828 4.178 7.262 1.00 94.81 86 VAL A O 1
ATOM 634 N N . ARG A 1 87 ? 0.654 2.629 7.929 1.00 97.00 87 ARG A N 1
ATOM 635 C CA . ARG A 1 87 ? 0.156 2.529 9.307 1.00 97.00 87 ARG A CA 1
ATOM 636 C C . ARG A 1 87 ? 0.235 3.858 10.046 1.00 97.00 87 ARG A C 1
ATOM 638 O O . ARG A 1 87 ? -0.758 4.260 10.647 1.00 97.00 87 ARG A O 1
ATOM 645 N N . ARG A 1 88 ? 1.386 4.531 9.970 1.00 97.06 88 ARG A N 1
ATOM 646 C CA . ARG A 1 88 ? 1.602 5.846 10.581 1.00 97.06 88 ARG A CA 1
ATOM 647 C C . ARG A 1 88 ? 0.577 6.866 10.079 1.00 97.06 88 ARG A C 1
ATOM 649 O O . ARG A 1 88 ? -0.070 7.517 10.890 1.00 97.06 88 ARG A O 1
ATOM 656 N N . VAL A 1 89 ? 0.375 6.960 8.762 1.00 94.06 89 VAL A N 1
ATOM 657 C CA . VAL A 1 89 ? -0.582 7.916 8.178 1.00 94.06 89 VAL A CA 1
ATOM 658 C C . VAL A 1 89 ? -2.033 7.559 8.532 1.00 94.06 89 VAL A C 1
ATOM 660 O O . VAL A 1 89 ? -2.807 8.450 8.864 1.00 94.06 89 VAL A O 1
ATOM 663 N N . CYS A 1 90 ? -2.418 6.276 8.540 1.00 94.94 90 CYS A N 1
ATOM 664 C CA . CYS A 1 90 ? -3.760 5.867 8.981 1.00 94.94 90 CYS A CA 1
ATOM 665 C C . CYS A 1 90 ? -4.046 6.235 10.448 1.00 94.94 90 CYS A C 1
ATOM 667 O O . CYS A 1 90 ? -5.182 6.579 10.789 1.00 94.94 90 CYS A O 1
ATOM 669 N N . GLU A 1 91 ? -3.041 6.163 11.321 1.00 96.19 91 GLU A N 1
ATOM 670 C CA . GLU A 1 91 ? -3.176 6.595 12.711 1.00 96.19 91 GLU A CA 1
ATOM 671 C C . GLU A 1 91 ? -3.320 8.119 12.810 1.00 96.19 91 GLU A C 1
ATOM 673 O O . GLU A 1 91 ? -4.257 8.598 13.448 1.00 96.19 91 GLU A O 1
ATOM 678 N N . GLU A 1 92 ? -2.451 8.874 12.132 1.00 95.25 92 GLU A N 1
ATOM 679 C CA . GLU A 1 92 ? -2.437 10.343 12.167 1.00 95.25 92 GLU A CA 1
ATOM 680 C C . GLU A 1 92 ? -3.700 10.976 11.565 1.00 95.25 92 GLU A C 1
ATOM 682 O O . GLU A 1 92 ? -4.279 11.883 12.162 1.00 95.25 92 GLU A O 1
ATOM 687 N N . GLU A 1 93 ? -4.150 10.488 10.408 1.00 91.94 93 GLU A N 1
ATOM 688 C CA . GLU A 1 93 ? -5.222 11.123 9.632 1.00 91.94 93 GLU A CA 1
ATOM 689 C C . GLU A 1 93 ? -6.610 10.534 9.931 1.00 91.94 93 GLU A C 1
ATOM 691 O O . GLU A 1 93 ? -7.622 11.235 9.857 1.00 91.94 93 GLU A O 1
ATOM 696 N N . ALA A 1 94 ? -6.689 9.243 10.275 1.00 91.12 94 ALA A N 1
ATOM 697 C CA . ALA A 1 94 ? -7.960 8.533 10.451 1.00 91.12 94 ALA A CA 1
ATOM 698 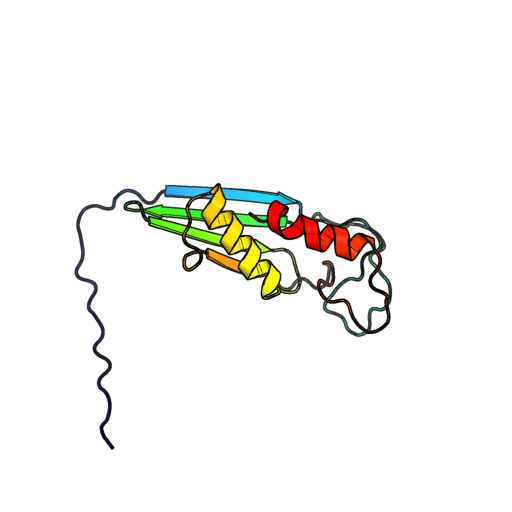C C . ALA A 1 94 ? -8.186 7.982 11.872 1.00 91.12 94 ALA A C 1
ATOM 700 O O . ALA A 1 94 ? -9.274 7.460 12.159 1.00 91.12 94 ALA A O 1
ATOM 701 N N . GLY A 1 95 ? -7.202 8.111 12.770 1.00 95.06 95 GLY A N 1
ATOM 702 C CA . GLY A 1 95 ? -7.285 7.625 14.148 1.00 95.06 95 GLY A CA 1
ATOM 703 C C . GLY A 1 95 ? -7.392 6.102 14.250 1.00 95.06 95 GLY A C 1
ATOM 704 O O . GLY A 1 95 ? -8.007 5.599 15.187 1.00 95.06 95 GLY A O 1
ATOM 705 N N . ILE A 1 96 ? -6.873 5.365 13.261 1.00 97.62 96 ILE A N 1
ATOM 706 C CA . ILE A 1 96 ? -6.871 3.897 13.260 1.00 97.62 96 ILE A CA 1
ATOM 707 C C . ILE A 1 96 ? -5.543 3.425 13.864 1.00 97.62 96 ILE A C 1
ATOM 709 O O . ILE A 1 96 ? -4.502 3.716 13.275 1.00 97.62 96 ILE A O 1
ATOM 713 N N . PRO A 1 97 ? -5.534 2.691 14.994 1.00 97.75 97 PRO A N 1
ATOM 714 C CA . PRO A 1 97 ? -4.291 2.221 15.602 1.00 97.75 97 PRO A CA 1
ATOM 715 C C . PRO A 1 97 ? -3.457 1.402 14.612 1.00 97.75 97 PRO A C 1
ATOM 717 O O . PRO A 1 97 ? -4.004 0.557 13.901 1.00 97.75 97 PRO A O 1
ATOM 720 N N . GLN A 1 98 ? -2.135 1.591 14.593 1.00 97.94 98 GLN A N 1
ATOM 721 C CA . GLN A 1 98 ? -1.244 0.943 13.613 1.00 97.94 98 GLN A CA 1
ATOM 722 C C . GLN A 1 98 ? -1.374 -0.588 13.585 1.00 97.94 98 GLN A C 1
ATOM 724 O O . GLN A 1 98 ? -1.375 -1.205 12.516 1.00 97.94 98 GLN A O 1
ATOM 729 N N . ASP A 1 99 ? -1.543 -1.205 14.757 1.00 97.75 99 ASP A N 1
ATOM 730 C CA . ASP A 1 99 ? -1.708 -2.656 14.909 1.00 97.75 99 ASP A CA 1
ATOM 731 C C . ASP A 1 99 ? -3.073 -3.168 14.414 1.00 97.75 99 ASP A C 1
ATOM 733 O O . ASP A 1 99 ? -3.253 -4.370 14.220 1.00 97.75 99 ASP A O 1
ATOM 737 N N . SER A 1 100 ? -4.014 -2.260 14.143 1.00 98.31 100 SER A N 1
ATOM 738 C CA . SER A 1 100 ? -5.332 -2.539 13.556 1.00 98.31 100 SER A CA 1
ATOM 739 C C . SER A 1 100 ? -5.381 -2.288 12.042 1.00 98.31 100 SER A C 1
ATOM 741 O O . SER A 1 100 ? -6.456 -2.321 11.441 1.00 98.31 100 SER A O 1
ATOM 743 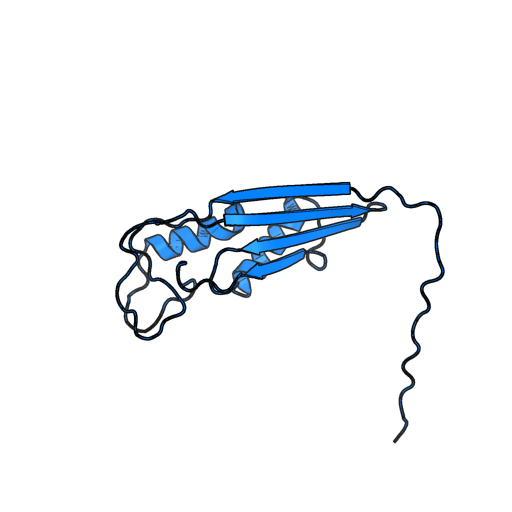N N . VAL A 1 101 ? -4.229 -2.061 11.398 1.00 98.25 101 VAL A N 1
ATOM 744 C CA . VAL A 1 101 ? -4.115 -1.868 9.946 1.00 98.25 101 VAL A CA 1
ATOM 745 C C . VAL A 1 101 ? -3.349 -3.030 9.310 1.00 98.25 101 VAL A C 1
ATOM 747 O O . VAL A 1 101 ? -2.161 -3.268 9.576 1.00 98.25 101 VAL A O 1
ATOM 750 N N . MET A 1 102 ? -4.026 -3.746 8.413 1.00 98.38 102 MET A N 1
ATOM 751 C CA . MET A 1 102 ? -3.436 -4.774 7.559 1.00 98.38 102 MET A CA 1
ATOM 752 C C . MET A 1 102 ? -3.210 -4.217 6.156 1.00 98.38 102 MET A C 1
ATOM 754 O O . MET A 1 102 ? -4.143 -3.733 5.522 1.00 98.38 102 MET A O 1
ATOM 758 N N . VAL A 1 103 ? -1.984 -4.345 5.648 1.00 97.88 103 VAL A N 1
ATOM 759 C CA . VAL A 1 103 ? -1.615 -3.954 4.282 1.00 97.88 103 VAL A CA 1
ATOM 760 C C . VAL A 1 103 ? -1.187 -5.201 3.516 1.00 97.88 103 VAL A C 1
ATOM 762 O O . VAL A 1 103 ? -0.312 -5.940 3.966 1.00 97.88 103 VAL A O 1
ATOM 765 N N . ALA A 1 104 ? -1.796 -5.438 2.359 1.00 97.31 104 ALA A N 1
ATOM 766 C CA . ALA A 1 104 ? -1.524 -6.588 1.509 1.00 97.31 104 ALA A CA 1
ATOM 767 C C . ALA A 1 104 ? -1.338 -6.159 0.052 1.00 97.31 104 ALA A C 1
ATOM 769 O O . ALA A 1 104 ? -2.023 -5.264 -0.434 1.00 97.31 104 ALA A O 1
ATOM 770 N N . ALA A 1 105 ? -0.444 -6.834 -0.666 1.00 97.31 105 ALA A N 1
ATOM 771 C CA . ALA A 1 105 ? -0.297 -6.685 -2.109 1.00 97.31 105 ALA A CA 1
ATOM 772 C C . ALA A 1 105 ? -0.908 -7.898 -2.825 1.00 97.31 105 ALA A C 1
ATOM 774 O O . ALA A 1 105 ? -0.767 -9.024 -2.353 1.00 97.31 105 ALA A O 1
ATOM 775 N N . VAL A 1 106 ? -1.552 -7.684 -3.974 1.00 97.69 106 VAL A N 1
ATOM 776 C CA . VAL A 1 106 ? -2.196 -8.762 -4.761 1.00 97.69 106 VAL A CA 1
ATOM 777 C C . VAL A 1 106 ? -1.206 -9.650 -5.521 1.00 97.69 106 VAL A C 1
ATOM 779 O O . VAL A 1 106 ? -1.611 -10.603 -6.179 1.00 97.69 106 VAL A O 1
ATOM 782 N N . HIS A 1 107 ? 0.087 -9.335 -5.452 1.00 96.94 107 HIS A N 1
ATOM 783 C CA . HIS A 1 107 ? 1.162 -10.052 -6.130 1.00 96.94 107 HIS A CA 1
ATOM 784 C C . HIS A 1 107 ? 1.089 -9.993 -7.665 1.00 96.94 107 HIS A C 1
ATOM 7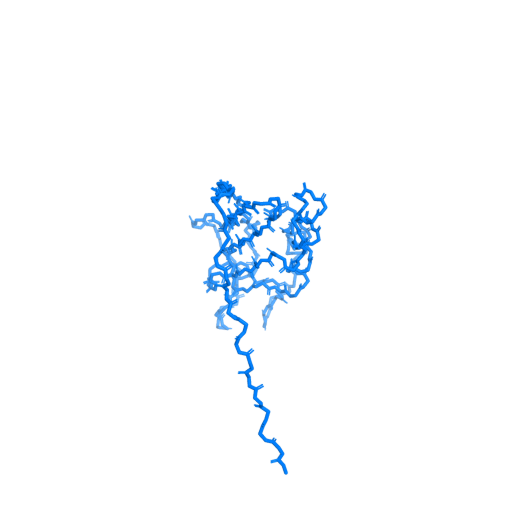86 O O . HIS A 1 107 ? 1.366 -10.966 -8.363 1.00 96.94 107 HIS A O 1
ATOM 792 N N . THR A 1 108 ? 0.739 -8.828 -8.221 1.00 95.69 108 THR A N 1
ATOM 793 C CA . THR A 1 108 ? 0.752 -8.630 -9.679 1.00 95.69 108 THR A CA 1
ATOM 794 C C . THR A 1 108 ? 2.178 -8.470 -10.215 1.00 95.69 108 THR A C 1
ATOM 796 O O . THR A 1 108 ? 2.975 -7.685 -9.702 1.00 95.69 108 THR A O 1
ATOM 799 N N . HIS A 1 109 ? 2.493 -9.183 -11.299 1.00 94.88 109 HIS A N 1
ATOM 800 C CA . HIS A 1 109 ? 3.764 -9.068 -12.028 1.00 94.88 109 HIS A CA 1
ATOM 801 C C . HIS A 1 109 ? 3.738 -7.970 -13.112 1.00 94.88 109 HIS A C 1
ATOM 803 O O . HIS A 1 109 ? 4.698 -7.804 -13.875 1.00 94.88 109 HIS A O 1
ATOM 809 N N . SER A 1 110 ? 2.637 -7.223 -13.203 1.00 93.81 110 SER A N 1
ATOM 810 C CA . SER A 1 110 ? 2.438 -6.134 -14.168 1.00 93.81 110 SER A CA 1
ATOM 811 C C . SER A 1 110 ? 2.520 -4.743 -13.531 1.00 93.81 110 SER A C 1
ATOM 813 O O . SER A 1 110 ? 2.258 -3.755 -14.207 1.00 93.81 110 SER A O 1
ATOM 815 N N . GLY A 1 111 ? 2.900 -4.656 -12.251 1.00 92.12 111 GLY A N 1
ATOM 816 C CA . GLY A 1 111 ? 3.121 -3.399 -11.530 1.00 92.12 111 GLY A CA 1
ATOM 817 C C . GLY A 1 111 ? 4.604 -3.033 -11.359 1.00 92.12 111 GLY A C 1
ATOM 818 O O . GLY A 1 111 ? 5.490 -3.832 -11.699 1.00 92.12 111 GLY A O 1
ATOM 819 N N . PRO A 1 112 ? 4.900 -1.834 -10.822 1.00 90.44 112 PRO A N 1
ATOM 820 C CA . PRO A 1 112 ? 6.266 -1.371 -10.609 1.00 90.44 112 PRO A CA 1
ATOM 821 C C . PRO A 1 112 ? 7.036 -2.266 -9.632 1.00 90.44 112 PRO A C 1
ATOM 823 O O . PRO A 1 112 ? 6.494 -2.792 -8.660 1.00 90.44 112 PRO A O 1
ATOM 826 N N . SER A 1 113 ? 8.338 -2.404 -9.867 1.00 87.12 113 SER A N 1
ATOM 827 C CA . SER A 1 113 ? 9.273 -2.955 -8.888 1.00 87.12 113 SER A CA 1
ATOM 828 C C . SER A 1 113 ? 9.610 -1.888 -7.850 1.00 87.12 113 SER A C 1
ATOM 830 O O . SER A 1 113 ? 10.210 -0.871 -8.190 1.00 87.12 113 SER A O 1
ATOM 832 N N . LEU A 1 114 ? 9.275 -2.130 -6.580 1.00 81.25 114 LEU A N 1
ATOM 833 C CA . LEU A 1 114 ? 9.532 -1.164 -5.502 1.00 81.25 114 LEU A CA 1
ATOM 834 C C . LEU A 1 114 ? 10.989 -1.170 -5.007 1.00 81.25 114 LEU A C 1
ATOM 836 O O . LEU A 1 114 ? 11.411 -0.232 -4.344 1.00 81.25 114 LEU A O 1
ATOM 840 N N . VAL A 1 115 ? 11.771 -2.217 -5.305 1.00 73.75 115 VAL A N 1
ATOM 841 C CA . VAL A 1 115 ? 13.173 -2.339 -4.840 1.00 73.75 115 VAL A CA 1
ATOM 842 C C . VAL A 1 115 ? 14.198 -2.346 -5.978 1.00 73.75 115 VAL A C 1
ATOM 844 O O . VAL A 1 115 ? 15.400 -2.313 -5.715 1.00 73.75 115 VAL A O 1
ATOM 847 N N . GLY A 1 116 ? 13.738 -2.328 -7.236 1.00 61.81 116 GLY A N 1
ATOM 848 C CA . GLY A 1 116 ? 14.566 -2.534 -8.430 1.00 61.81 116 GLY A CA 1
ATOM 849 C C . GLY A 1 116 ? 14.921 -4.013 -8.649 1.00 61.81 116 GLY A C 1
ATOM 850 O O . GLY A 1 116 ? 14.910 -4.800 -7.708 1.00 61.81 116 GLY A O 1
ATOM 851 N N . PHE A 1 117 ? 15.200 -4.429 -9.893 1.00 59.34 117 PHE A N 1
ATOM 852 C CA . PHE A 1 117 ? 15.662 -5.794 -10.201 1.00 59.34 117 PHE A CA 1
ATOM 853 C C . PHE A 1 117 ? 16.703 -5.822 -11.345 1.00 59.34 117 PHE A C 1
ATOM 855 O O . PHE A 1 117 ? 16.552 -5.162 -12.373 1.00 59.34 117 PHE A O 1
ATOM 862 N N . HIS A 1 118 ? 17.760 -6.606 -11.098 1.00 46.31 118 HIS A N 1
ATOM 863 C CA . HIS A 1 118 ? 18.753 -7.272 -11.962 1.00 46.31 118 HIS A CA 1
ATOM 864 C C . HIS A 1 118 ? 19.470 -6.592 -13.134 1.00 46.31 118 HIS A C 1
ATOM 866 O O . HIS A 1 118 ? 20.488 -7.141 -13.542 1.00 46.31 118 HIS A O 1
ATOM 872 N N . SER A 1 119 ?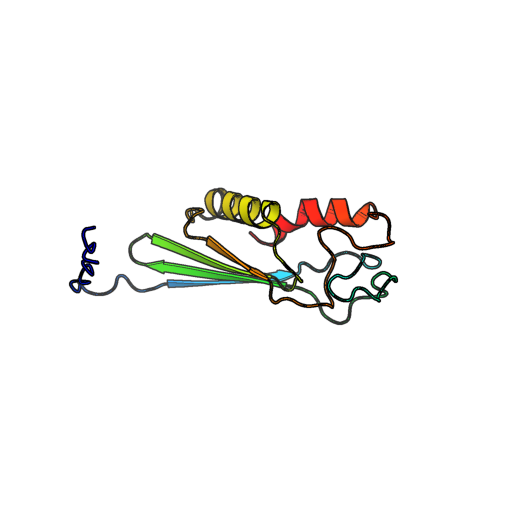 19.074 -5.443 -13.671 1.00 43.91 119 SER A N 1
ATOM 873 C CA . SER A 1 119 ? 19.887 -4.768 -14.715 1.00 43.91 119 SER A CA 1
ATOM 874 C C . SER A 1 119 ? 19.526 -3.305 -14.948 1.00 43.91 119 SER A C 1
ATOM 876 O O . SER A 1 119 ? 20.237 -2.606 -15.665 1.00 43.91 119 SER A O 1
ATOM 878 N N . THR A 1 120 ? 18.423 -2.8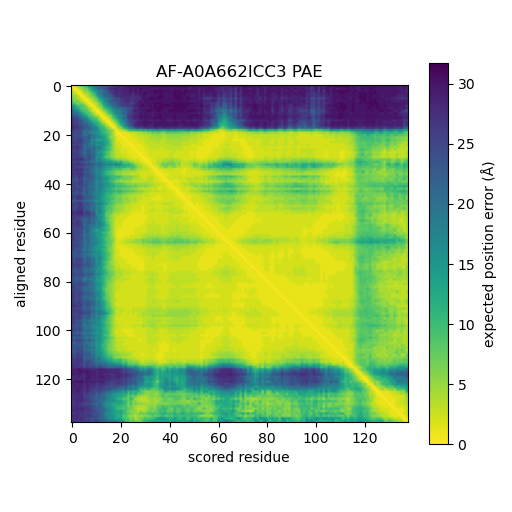32 -14.371 1.00 46.69 120 THR A N 1
ATOM 879 C CA . THR A 1 120 ? 17.872 -1.515 -14.693 1.00 46.69 120 THR A CA 1
ATOM 880 C C . THR A 1 120 ? 18.234 -0.545 -13.572 1.00 46.69 120 THR A C 1
ATOM 882 O O . THR 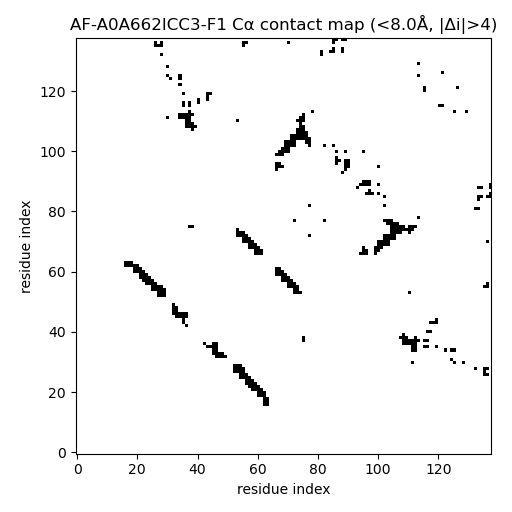A 1 120 ? 17.849 -0.801 -12.426 1.00 46.69 120 THR A O 1
ATOM 885 N N . PRO A 1 121 ? 18.973 0.546 -13.845 1.00 50.25 121 PRO A N 1
ATOM 886 C CA . PRO A 1 121 ? 19.246 1.573 -12.844 1.00 50.25 121 PRO A CA 1
ATOM 887 C C . PRO A 1 121 ? 17.941 2.041 -12.196 1.00 50.25 121 PRO A C 1
ATOM 889 O O . PRO A 1 121 ? 16.928 2.145 -12.894 1.00 50.25 121 PRO A O 1
ATOM 892 N N . ARG A 1 122 ? 17.949 2.377 -10.895 1.00 52.56 122 ARG A N 1
ATOM 893 C CA . ARG A 1 122 ? 16.847 3.161 -10.310 1.00 52.56 122 ARG A CA 1
ATOM 894 C C . ARG A 1 122 ? 16.715 4.428 -11.155 1.00 52.56 122 ARG A C 1
ATOM 896 O O . ARG A 1 122 ? 17.625 5.248 -11.188 1.00 52.56 122 ARG A O 1
ATOM 903 N N . HIS A 1 123 ? 15.642 4.533 -11.930 1.00 56.12 123 HIS A N 1
ATOM 904 C CA . HIS A 1 123 ? 15.338 5.761 -12.656 1.00 56.12 123 HIS A CA 1
ATOM 905 C C . HIS A 1 123 ? 14.787 6.758 -11.635 1.00 56.12 123 HIS A C 1
ATOM 907 O O . HIS A 1 123 ? 14.017 6.350 -10.767 1.00 56.12 123 HIS A O 1
ATOM 913 N N . GLY A 1 124 ? 15.160 8.039 -11.725 1.00 54.41 124 GLY A N 1
ATOM 914 C CA . GLY A 1 124 ? 14.787 9.053 -10.721 1.00 54.41 124 GLY A CA 1
ATOM 915 C C . GLY A 1 124 ? 13.281 9.119 -10.421 1.00 54.41 124 GLY A C 1
ATOM 916 O O . GLY A 1 124 ? 12.884 9.354 -9.285 1.00 54.41 124 GLY A O 1
ATOM 917 N N . TYR A 1 125 ? 12.436 8.786 -11.401 1.00 60.12 125 TYR A N 1
ATOM 918 C CA . TYR A 1 125 ? 10.978 8.724 -11.251 1.00 60.12 125 TYR A CA 1
ATOM 919 C C . TYR A 1 125 ? 10.477 7.619 -10.304 1.00 60.12 125 TYR A C 1
ATOM 921 O O . TYR A 1 125 ? 9.395 7.748 -9.737 1.00 60.12 125 TYR A O 1
ATOM 929 N N . LEU A 1 126 ? 11.245 6.541 -10.096 1.00 65.56 126 LEU A N 1
ATOM 930 C CA . LEU A 1 126 ? 10.901 5.510 -9.112 1.00 65.56 126 LEU A CA 1
ATOM 931 C C . LEU A 1 126 ? 11.042 6.050 -7.684 1.00 65.56 126 LEU A C 1
ATOM 933 O O . LEU A 1 126 ? 10.234 5.713 -6.828 1.00 65.56 126 LEU A O 1
ATOM 937 N N . GLU A 1 127 ? 12.034 6.898 -7.420 1.00 69.50 127 GLU A N 1
ATOM 938 C CA . GLU A 1 127 ? 12.233 7.485 -6.089 1.00 69.50 127 GLU A CA 1
ATOM 939 C C . GLU A 1 127 ? 11.125 8.481 -5.743 1.00 69.50 127 GLU A C 1
ATOM 941 O O . GLU A 1 127 ? 10.624 8.486 -4.619 1.00 69.50 127 GLU A O 1
ATOM 946 N N . GLU A 1 128 ? 10.696 9.282 -6.719 1.00 73.19 128 GLU A N 1
ATOM 947 C CA . GLU A 1 128 ? 9.550 10.178 -6.565 1.00 73.19 128 GLU A CA 1
ATOM 948 C C . GLU A 1 128 ? 8.252 9.393 -6.340 1.00 73.19 128 GLU A C 1
ATOM 950 O O . GLU A 1 128 ? 7.504 9.687 -5.409 1.00 73.19 128 GLU A O 1
ATOM 955 N N . TYR A 1 129 ? 8.024 8.331 -7.118 1.00 76.44 129 TYR A N 1
ATOM 956 C CA . TYR A 1 129 ? 6.875 7.451 -6.925 1.00 76.44 129 TYR A CA 1
ATOM 957 C C . TYR A 1 129 ? 6.864 6.805 -5.535 1.00 76.44 129 TYR A C 1
ATOM 959 O O . TYR A 1 129 ? 5.854 6.868 -4.841 1.00 76.44 129 TYR A O 1
ATOM 967 N N . LEU A 1 130 ? 7.989 6.235 -5.093 1.00 77.00 130 LEU A N 1
ATOM 968 C CA . LEU A 1 130 ? 8.104 5.616 -3.770 1.00 77.00 130 LEU A CA 1
ATOM 969 C C . LEU A 1 130 ? 7.907 6.623 -2.633 1.00 77.00 130 LEU A C 1
ATOM 971 O O . LEU A 1 130 ? 7.382 6.254 -1.588 1.00 77.00 130 LEU A O 1
ATOM 975 N N . ARG A 1 131 ? 8.285 7.891 -2.837 1.00 77.69 131 ARG A N 1
ATOM 976 C CA . ARG A 1 131 ? 8.030 8.971 -1.877 1.00 77.69 131 ARG A CA 1
ATOM 977 C C . ARG A 1 131 ? 6.545 9.322 -1.780 1.00 77.69 131 ARG A C 1
ATOM 979 O O . ARG A 1 131 ? 6.067 9.608 -0.690 1.00 77.69 131 ARG A O 1
ATOM 986 N N . LEU A 1 132 ? 5.831 9.343 -2.904 1.00 77.06 132 LEU A N 1
ATOM 987 C CA . LEU A 1 132 ? 4.415 9.722 -2.948 1.00 77.06 132 LEU A CA 1
ATOM 988 C C . LEU A 1 132 ? 3.481 8.572 -2.561 1.00 77.06 132 LEU A C 1
ATOM 990 O O . LEU A 1 132 ? 2.405 8.818 -2.020 1.00 77.06 132 LEU A O 1
ATOM 994 N N . LEU A 1 133 ? 3.888 7.329 -2.829 1.00 78.12 133 LEU A N 1
ATOM 995 C CA . LEU A 1 133 ? 3.055 6.139 -2.682 1.00 78.12 133 LEU A CA 1
ATOM 996 C C . LEU A 1 133 ? 2.382 6.015 -1.304 1.00 78.12 133 LEU A C 1
ATOM 998 O O . LEU A 1 133 ? 1.180 5.755 -1.293 1.00 78.12 133 LEU A O 1
ATOM 1002 N N . PRO A 1 134 ? 3.051 6.246 -0.158 1.00 76.31 134 PRO A N 1
ATOM 1003 C CA . PRO A 1 134 ? 2.387 6.110 1.136 1.00 76.31 134 PRO A CA 1
ATOM 1004 C C . PRO A 1 134 ? 1.190 7.057 1.313 1.00 76.31 134 PRO A C 1
ATOM 1006 O O . PRO A 1 134 ? 0.132 6.623 1.756 1.00 76.31 134 PRO A O 1
ATOM 1009 N N . GLY A 1 135 ? 1.301 8.311 0.858 1.00 66.94 135 GLY A N 1
ATOM 1010 C CA . GLY A 1 135 ? 0.202 9.288 0.897 1.00 66.94 135 GLY A CA 1
ATOM 1011 C C . GLY A 1 135 ? -0.882 9.081 -0.171 1.00 66.94 135 GLY A C 1
ATOM 1012 O O . GLY A 1 135 ? -1.913 9.755 -0.153 1.00 66.94 135 GLY A O 1
ATOM 1013 N N . LEU A 1 136 ? -0.661 8.181 -1.136 1.00 72.31 136 LEU A N 1
ATOM 1014 C CA . LEU A 1 136 ? -1.694 7.729 -2.075 1.00 72.31 136 LEU A CA 1
ATOM 1015 C C . LEU A 1 136 ? -2.472 6.519 -1.545 1.00 72.31 136 LEU A C 1
ATOM 1017 O O . LEU A 1 136 ? -3.547 6.217 -2.059 1.00 72.31 136 LEU A O 1
ATOM 1021 N N . VAL A 1 137 ? -1.909 5.809 -0.571 1.00 66.06 137 VAL A N 1
ATOM 1022 C CA . VAL A 1 137 ? -2.463 4.568 -0.027 1.00 66.06 137 VAL A CA 1
ATOM 1023 C C . VAL A 1 137 ? -3.278 4.814 1.241 1.00 66.06 137 VAL A C 1
ATOM 1025 O O . VAL A 1 137 ? -4.263 4.107 1.458 1.00 66.06 137 VAL A O 1
ATOM 1028 N N . ALA A 1 138 ? -2.854 5.779 2.056 1.00 59.47 138 ALA A N 1
ATOM 1029 C CA . ALA A 1 138 ? -3.511 6.161 3.298 1.00 59.47 138 ALA A CA 1
ATOM 1030 C C . ALA A 1 138 ? -4.573 7.256 3.108 1.00 59.47 138 ALA A C 1
ATOM 1032 O O . ALA A 1 138 ? -4.450 8.066 2.153 1.00 59.47 138 ALA A O 1
#

Solvent-accessible surface area (backbone atoms only — not comparable to full-atom values): 8303 Å² total; per-residue (Å²): 136,84,82,82,80,84,80,77,81,75,85,74,88,73,75,84,72,55,69,78,42,77,46,78,50,77,34,75,62,60,69,74,73,60,41,51,47,22,84,51,89,87,61,77,68,48,37,90,61,79,91,70,85,28,40,27,37,37,41,37,41,36,42,83,90,45,48,35,36,44,35,42,31,56,22,45,64,72,52,71,69,54,49,54,46,28,24,52,44,31,30,75,78,68,68,26,52,46,93,38,49,48,75,46,41,74,51,36,57,87,20,61,36,92,83,62,67,99,81,53,75,87,51,73,67,55,58,53,44,64,68,48,45,40,74,50,63,78

Mean predicted aligned error: 9.59 Å